Protein AF-A0A7S2X0P9-F1 (afdb_monomer_lite)

InterPro domains:
  IPR003609 PAN/Apple domain [PF14295] (9-65)

Foldseek 3Di:
DDKQKDFLFAFDFAFPCPPDFDFDPDPRRLLVVQVPDPQFFKKKAQCDCCAQPPPVGHHRGMGGGHDPCCVVRHTPGGDPSGRIMMIGDDDDPPDNPPPPPDPDDDDDDDDDDD

Organism: NCBI:txid1764295

Radius of gyration: 14.95 Å; chains: 1; bounding box: 37×34×38 Å

Secondary structure (DSSP, 8-state):
-EEEEEESEEE--EE-STT-PPB-SSHHHHHHHHHHSTT--EEEEE--TTTTTTTSS-TTBEEEEE-S-GGG--EEEESTT--EEEEEEE-TT---------------------

Sequence (114 aa):
RVCEVEYNANYEGELLSEGKVPFAESEGECCSLCRSTAGCNTWVYCGEKTGCGAPYYEYGQCYLKKQDYPENRKAYERGDGVYWTSGIVRESGYQITKKSYSDGAGGEMGREVL

Structure (mmCIF, N/CA/C/O backbone):
data_AF-A0A7S2X0P9-F1
#
_entry.id   AF-A0A7S2X0P9-F1
#
loop_
_atom_site.group_PDB
_atom_site.id
_atom_site.type_symbol
_atom_site.label_atom_id
_atom_site.label_alt_id
_atom_site.label_comp_id
_atom_site.label_asym_id
_atom_site.label_entity_id
_atom_site.label_seq_id
_atom_site.pdbx_PDB_ins_code
_atom_site.Cartn_x
_atom_site.Cartn_y
_atom_site.Cartn_z
_atom_site.occupancy
_atom_site.B_iso_or_equiv
_atom_site.auth_seq_id
_atom_site.auth_comp_id
_atom_site.auth_asym_id
_atom_site.auth_atom_id
_atom_site.pdbx_PDB_model_num
ATOM 1 N N . ARG A 1 1 ? -4.992 -7.238 15.109 1.00 81.69 1 ARG A N 1
ATOM 2 C CA . ARG A 1 1 ? -5.126 -6.718 13.732 1.00 81.69 1 ARG A CA 1
ATOM 3 C C . ARG A 1 1 ? -4.179 -7.447 12.792 1.00 81.69 1 ARG A C 1
ATOM 5 O O . ARG A 1 1 ? -3.046 -7.702 13.180 1.00 81.69 1 ARG A O 1
ATOM 12 N N . VAL A 1 2 ? -4.644 -7.774 11.593 1.00 87.44 2 VAL A N 1
ATOM 13 C CA . VAL A 1 2 ? -3.898 -8.394 10.483 1.00 87.44 2 VAL A CA 1
ATOM 14 C C . VAL A 1 2 ? -4.072 -7.528 9.235 1.00 87.44 2 VAL A C 1
ATOM 16 O O . VAL A 1 2 ? -4.958 -6.675 9.229 1.00 87.44 2 VAL A O 1
ATOM 19 N N . CYS A 1 3 ? -3.259 -7.721 8.197 1.00 91.62 3 CYS A N 1
ATOM 20 C CA . CYS A 1 3 ? -3.485 -7.056 6.915 1.00 91.62 3 CYS A CA 1
ATOM 21 C C . CYS A 1 3 ? -3.979 -8.049 5.874 1.00 91.62 3 CYS A C 1
ATOM 23 O O . CYS A 1 3 ? -3.368 -9.095 5.669 1.00 91.62 3 CYS A O 1
ATOM 25 N N . GLU A 1 4 ? -5.077 -7.699 5.213 1.00 92.06 4 GLU A N 1
ATOM 26 C CA . GLU A 1 4 ? -5.411 -8.291 3.925 1.00 92.06 4 GLU A CA 1
ATOM 27 C C . GLU A 1 4 ? -4.518 -7.649 2.865 1.00 92.06 4 GLU A C 1
ATOM 29 O O . GLU A 1 4 ? -4.445 -6.424 2.814 1.00 92.06 4 GLU A O 1
ATOM 34 N N . VAL A 1 5 ? -3.844 -8.468 2.057 1.00 93.94 5 VAL A N 1
ATOM 35 C CA . VAL A 1 5 ? -2.896 -8.028 1.026 1.00 93.94 5 VAL A CA 1
ATOM 36 C C . VAL A 1 5 ? -3.480 -8.320 -0.355 1.00 93.94 5 VAL A C 1
ATOM 38 O O . VAL A 1 5 ? -3.976 -9.422 -0.593 1.00 93.94 5 VAL A O 1
ATOM 41 N N . GLU A 1 6 ? -3.404 -7.345 -1.256 1.00 93.81 6 GLU A N 1
ATOM 42 C CA . GLU A 1 6 ? -3.704 -7.476 -2.682 1.00 93.81 6 GLU A CA 1
ATOM 43 C C . GLU A 1 6 ? -2.479 -7.007 -3.484 1.00 93.81 6 GLU A C 1
ATOM 45 O O . GLU A 1 6 ? -2.050 -5.858 -3.368 1.00 93.81 6 GLU A O 1
ATOM 50 N N . TYR A 1 7 ? -1.899 -7.910 -4.276 1.00 93.50 7 TYR A N 1
ATOM 51 C CA . TYR A 1 7 ? -0.829 -7.576 -5.218 1.00 93.50 7 TYR A CA 1
ATOM 52 C C . TYR A 1 7 ? -1.406 -6.894 -6.462 1.00 93.50 7 TYR A C 1
ATOM 54 O O . TYR A 1 7 ? -2.584 -7.063 -6.777 1.00 93.50 7 TYR A O 1
ATOM 62 N N . ASN A 1 8 ? -0.565 -6.143 -7.172 1.00 93.75 8 ASN A N 1
ATOM 63 C CA . ASN A 1 8 ? -0.919 -5.438 -8.404 1.00 93.75 8 ASN A CA 1
ATOM 64 C C . ASN A 1 8 ? -2.120 -4.492 -8.237 1.00 93.75 8 ASN A C 1
ATOM 66 O O . ASN A 1 8 ? -3.015 -4.437 -9.080 1.00 93.75 8 ASN A O 1
ATOM 70 N N . ALA A 1 9 ? -2.151 -3.749 -7.132 1.00 95.44 9 ALA A N 1
ATOM 71 C CA . ALA A 1 9 ? -3.209 -2.800 -6.819 1.00 95.44 9 ALA A CA 1
ATOM 72 C C . ALA A 1 9 ? -2.640 -1.553 -6.139 1.00 95.44 9 ALA A C 1
ATOM 74 O O . ALA A 1 9 ? -1.793 -1.653 -5.251 1.00 95.44 9 ALA A O 1
ATOM 75 N N . ASN A 1 10 ? -3.158 -0.385 -6.516 1.00 96.12 10 ASN A N 1
ATOM 76 C CA . ASN A 1 10 ? -2.875 0.910 -5.900 1.00 96.12 10 ASN A CA 1
ATOM 77 C C . ASN A 1 10 ? -4.155 1.434 -5.236 1.00 96.12 10 ASN A C 1
ATOM 79 O O . ASN A 1 10 ? -4.958 2.123 -5.870 1.00 96.12 10 ASN A O 1
ATOM 83 N N . TYR A 1 11 ? -4.388 1.059 -3.974 1.00 97.69 11 TYR A N 1
ATOM 84 C CA . TYR A 1 11 ? -5.596 1.458 -3.250 1.00 97.69 11 TYR A CA 1
ATOM 85 C C . TYR A 1 11 ? -5.705 2.978 -3.091 1.00 97.69 11 TYR A C 1
ATOM 87 O O . TYR A 1 11 ? -4.727 3.676 -2.808 1.00 97.69 11 TYR A O 1
ATOM 95 N N . GLU A 1 12 ? -6.924 3.488 -3.250 1.00 96.81 12 GLU A N 1
ATOM 96 C CA . GLU A 1 12 ? -7.271 4.883 -2.984 1.00 96.81 12 GLU A CA 1
ATOM 97 C C . GLU A 1 12 ? -7.142 5.213 -1.488 1.00 96.81 12 GLU A C 1
ATOM 99 O O . GLU A 1 12 ? -6.989 4.337 -0.638 1.00 96.81 12 GLU A O 1
ATOM 104 N N . GLY A 1 13 ? -7.261 6.494 -1.148 1.00 95.81 13 GLY A N 1
ATOM 105 C CA . GLY A 1 13 ? -7.371 6.953 0.233 1.00 95.81 13 GLY A CA 1
ATOM 106 C C . GLY A 1 13 ? -6.674 8.283 0.465 1.00 95.81 13 GLY A C 1
ATOM 107 O O . GLY A 1 13 ? -5.818 8.701 -0.316 1.00 95.81 13 GLY A O 1
ATOM 108 N N . GLU A 1 14 ? -7.047 8.929 1.562 1.00 96.06 14 GLU A N 1
ATOM 109 C CA . GLU A 1 14 ? -6.368 10.114 2.070 1.00 96.06 14 GLU A CA 1
ATOM 110 C C . GLU A 1 14 ? -4.976 9.719 2.568 1.00 96.06 14 GLU A C 1
ATOM 112 O O . GLU A 1 14 ? -4.848 8.796 3.374 1.00 96.06 14 GLU A O 1
ATOM 117 N N . LEU A 1 15 ? -3.934 10.393 2.080 1.00 95.81 15 LEU A N 1
ATOM 118 C CA . LEU A 1 15 ? -2.562 10.157 2.519 1.00 95.81 15 LEU A CA 1
ATOM 119 C C . LEU A 1 15 ? -2.349 10.752 3.915 1.00 95.81 15 LEU A C 1
ATOM 121 O O . LEU A 1 15 ? -2.540 11.946 4.113 1.00 95.81 15 LEU A O 1
ATOM 125 N N . LEU A 1 16 ? -1.886 9.936 4.860 1.00 94.69 16 LEU A N 1
ATOM 126 C CA . LEU A 1 16 ? -1.693 10.354 6.253 1.00 94.69 16 LEU A CA 1
ATOM 127 C C . LEU A 1 16 ? -0.305 10.935 6.539 1.00 94.69 16 LEU A C 1
ATOM 129 O O . LEU A 1 16 ? -0.061 11.443 7.627 1.00 94.69 16 LEU A O 1
ATOM 133 N N . SER A 1 17 ? 0.630 10.838 5.597 1.00 79.50 17 SER A N 1
ATOM 134 C CA . SER A 1 17 ? 2.048 11.069 5.868 1.00 79.50 17 SER A CA 1
ATOM 135 C C . SER A 1 17 ? 2.542 12.510 5.653 1.00 79.50 17 SER A C 1
ATOM 137 O O . SER A 1 17 ? 3.746 12.697 5.545 1.00 79.50 17 SER A O 1
ATOM 139 N N . GLU A 1 18 ? 1.670 13.528 5.571 1.00 75.00 18 GLU A N 1
ATOM 140 C CA . GLU A 1 18 ? 2.023 14.965 5.402 1.00 75.00 18 GLU A CA 1
ATOM 141 C C . GLU A 1 18 ? 3.222 15.235 4.451 1.00 75.00 18 GLU A C 1
ATOM 143 O O . GLU A 1 18 ? 4.106 16.046 4.722 1.00 75.00 18 GLU A O 1
ATOM 148 N N . GLY A 1 19 ? 3.303 14.511 3.329 1.00 68.44 19 GLY A N 1
ATOM 149 C CA . GLY A 1 19 ? 4.383 14.650 2.339 1.00 68.44 19 GLY A CA 1
ATOM 150 C C . GLY A 1 19 ? 5.698 13.911 2.646 1.00 68.44 19 GLY A C 1
ATOM 151 O O . GLY A 1 19 ? 6.577 13.879 1.790 1.00 68.44 19 GLY A O 1
ATOM 152 N N . LYS A 1 20 ? 5.843 13.259 3.805 1.00 86.06 20 LYS A N 1
ATOM 153 C CA . LYS A 1 20 ? 6.979 12.383 4.145 1.00 86.06 20 LYS A CA 1
ATOM 154 C C . LYS A 1 20 ? 6.570 10.918 4.090 1.00 86.06 20 LYS A C 1
ATOM 156 O O . LYS A 1 20 ? 6.198 10.326 5.097 1.00 86.06 20 LYS A O 1
ATOM 161 N N . VAL A 1 21 ? 6.627 10.337 2.898 1.00 93.12 21 VAL A N 1
ATOM 162 C CA . VAL A 1 21 ? 6.314 8.917 2.690 1.00 93.12 21 VAL A CA 1
ATOM 163 C C . VAL A 1 21 ? 7.384 8.058 3.382 1.00 93.12 21 VAL A C 1
ATOM 165 O O . VAL A 1 21 ? 8.563 8.207 3.054 1.00 93.12 21 VAL A O 1
ATOM 168 N N . PRO A 1 22 ? 7.026 7.198 4.354 1.00 96.00 22 PRO A N 1
ATOM 169 C CA . PRO A 1 22 ? 7.987 6.297 4.976 1.00 96.00 22 PRO A CA 1
ATOM 170 C C . PRO A 1 22 ? 8.449 5.216 3.996 1.00 96.00 22 PRO A C 1
ATOM 172 O O . PRO A 1 22 ? 7.765 4.899 3.022 1.00 96.00 22 PRO A O 1
ATOM 175 N N . PHE A 1 23 ? 9.598 4.618 4.295 1.00 96.38 23 PHE A N 1
ATOM 176 C CA . PHE A 1 23 ? 10.093 3.429 3.609 1.00 96.38 23 PHE A CA 1
ATOM 177 C C . PHE A 1 23 ? 9.885 2.192 4.484 1.00 96.38 23 PHE A C 1
ATOM 179 O O . PHE A 1 23 ? 9.878 2.287 5.711 1.00 96.38 23 PHE A O 1
ATOM 186 N N . ALA A 1 24 ? 9.712 1.049 3.835 1.00 96.50 24 ALA A N 1
ATOM 187 C CA . ALA A 1 24 ? 9.607 -0.269 4.438 1.00 96.50 24 ALA A CA 1
ATOM 188 C C . ALA A 1 24 ? 10.437 -1.272 3.622 1.00 96.50 24 ALA A C 1
ATOM 190 O O . ALA A 1 24 ? 10.533 -1.165 2.398 1.00 96.50 24 ALA A O 1
ATOM 191 N N . GLU A 1 25 ? 11.010 -2.276 4.278 1.00 95.38 25 GLU A N 1
ATOM 192 C CA . GLU A 1 25 ? 11.791 -3.330 3.622 1.00 95.38 25 GLU A CA 1
ATOM 193 C C . GLU A 1 25 ? 10.898 -4.394 2.964 1.00 95.38 25 GLU A C 1
ATOM 195 O O . GLU A 1 25 ? 11.364 -5.149 2.112 1.00 95.38 25 GLU A O 1
ATOM 200 N N . SER A 1 26 ? 9.615 -4.458 3.342 1.00 95.12 26 SER A N 1
ATOM 201 C CA . SER A 1 26 ? 8.627 -5.407 2.808 1.00 95.12 26 SER A CA 1
ATOM 202 C C . SER A 1 26 ? 7.185 -4.906 2.941 1.00 95.12 26 SER A C 1
ATOM 204 O O . SER A 1 26 ? 6.889 -3.991 3.719 1.00 95.12 26 SER A O 1
ATOM 206 N N . GLU A 1 27 ? 6.242 -5.572 2.267 1.00 94.81 27 GLU A N 1
ATOM 207 C CA . GLU A 1 27 ? 4.811 -5.309 2.433 1.00 94.81 27 GLU A CA 1
ATOM 208 C C . GLU A 1 27 ? 4.325 -5.608 3.864 1.00 94.81 27 GLU A C 1
ATOM 210 O O . GLU A 1 27 ? 3.439 -4.929 4.389 1.00 94.81 27 GLU A O 1
ATOM 215 N N . GLY A 1 28 ? 4.944 -6.584 4.539 1.00 95.12 28 GLY A N 1
ATOM 216 C CA . GLY A 1 28 ? 4.649 -6.925 5.932 1.00 95.12 28 GLY A CA 1
ATOM 217 C C . GLY A 1 28 ? 5.075 -5.828 6.911 1.00 95.12 28 GLY A C 1
ATOM 218 O O . GLY A 1 28 ? 4.377 -5.548 7.894 1.00 95.12 28 GLY A O 1
ATOM 219 N N . GLU A 1 29 ? 6.185 -5.154 6.623 1.00 97.00 29 GLU A N 1
ATOM 220 C CA . GLU A 1 29 ? 6.615 -3.988 7.387 1.00 97.00 29 GLU A CA 1
ATOM 221 C C . GLU A 1 29 ? 5.739 -2.767 7.086 1.00 97.00 29 GLU A C 1
ATOM 223 O O . GLU A 1 29 ? 5.299 -2.103 8.023 1.00 97.00 29 GLU A O 1
ATOM 228 N N . CYS A 1 30 ? 5.357 -2.530 5.826 1.00 97.88 30 CYS A N 1
ATOM 229 C CA . CYS A 1 30 ? 4.417 -1.457 5.483 1.00 97.88 30 CYS A CA 1
ATOM 230 C C . CYS A 1 30 ? 3.045 -1.647 6.168 1.00 97.88 30 CYS A C 1
ATOM 232 O O . CYS A 1 30 ? 2.480 -0.712 6.745 1.00 97.88 30 CYS A O 1
ATOM 234 N N . CYS A 1 31 ? 2.553 -2.889 6.232 1.00 96.94 31 CYS A N 1
ATOM 235 C CA . CYS A 1 31 ? 1.406 -3.261 7.061 1.00 96.94 31 CYS A CA 1
ATOM 236 C C . CYS A 1 31 ? 1.622 -2.918 8.546 1.00 96.94 31 CYS A C 1
ATOM 238 O O . CYS A 1 31 ? 0.721 -2.390 9.205 1.00 96.94 31 CYS A O 1
ATOM 240 N N . SER A 1 32 ? 2.802 -3.220 9.091 1.00 96.50 32 SER A N 1
ATOM 241 C CA . SER A 1 32 ? 3.131 -2.952 10.495 1.00 96.50 32 SER A CA 1
ATOM 242 C C . SER A 1 32 ? 3.167 -1.450 10.797 1.00 96.50 32 SER A C 1
ATOM 244 O O . SER A 1 32 ? 2.605 -1.035 11.811 1.00 96.50 32 SER A O 1
ATOM 246 N N . LEU A 1 33 ? 3.717 -0.640 9.886 1.00 97.00 33 LEU A N 1
ATOM 247 C CA . LEU A 1 33 ? 3.690 0.825 9.946 1.00 97.00 33 LEU A CA 1
ATOM 248 C C . LEU A 1 33 ? 2.261 1.376 9.920 1.00 97.00 33 LEU A C 1
ATOM 250 O O . LEU A 1 33 ? 1.913 2.240 10.724 1.00 97.00 33 LEU A O 1
ATOM 254 N N . CYS A 1 34 ? 1.391 0.852 9.054 1.00 97.12 34 CYS A N 1
ATOM 255 C CA . CYS A 1 34 ? -0.012 1.261 9.060 1.00 97.12 34 CYS A CA 1
ATOM 256 C C . CYS A 1 34 ? -0.694 0.896 10.385 1.00 97.12 34 CYS A C 1
ATOM 258 O O . CYS A 1 34 ? -1.386 1.713 10.982 1.00 97.12 34 CYS A O 1
ATOM 260 N N . ARG A 1 35 ? -0.447 -0.305 10.920 1.00 95.75 35 ARG A N 1
ATOM 261 C CA . ARG A 1 35 ? -1.023 -0.727 12.207 1.00 95.75 35 ARG A CA 1
ATOM 262 C C . ARG A 1 35 ? -0.587 0.138 13.392 1.00 95.75 35 ARG A C 1
ATOM 264 O O . ARG A 1 35 ? -1.352 0.221 14.353 1.00 95.75 35 ARG A O 1
ATOM 271 N N . SER A 1 36 ? 0.611 0.720 13.352 1.00 95.19 36 SER A N 1
ATOM 272 C CA . SER A 1 36 ? 1.118 1.625 14.391 1.00 95.19 36 SER A CA 1
ATOM 273 C C . SER A 1 36 ? 0.733 3.091 14.167 1.00 95.19 36 SER A C 1
ATOM 275 O O . SER A 1 36 ? 0.896 3.902 15.076 1.00 95.19 36 SER A O 1
ATOM 277 N N . THR A 1 37 ? 0.183 3.434 12.999 1.00 94.94 37 THR A N 1
ATOM 278 C CA . THR A 1 37 ? -0.168 4.809 12.633 1.00 94.94 37 THR A CA 1
ATOM 279 C C . THR A 1 37 ? -1.636 5.093 12.925 1.00 94.94 37 THR A C 1
ATOM 281 O O . THR A 1 37 ? -2.539 4.421 12.424 1.00 94.94 37 THR A O 1
ATOM 284 N N . ALA A 1 38 ? -1.896 6.120 13.736 1.00 94.56 38 ALA A N 1
ATOM 285 C CA . ALA A 1 38 ? -3.252 6.524 14.085 1.00 94.56 38 ALA A CA 1
ATOM 286 C C . ALA A 1 38 ? -4.064 6.889 12.828 1.00 94.56 38 ALA A C 1
ATOM 288 O O . ALA A 1 38 ? -3.616 7.656 11.983 1.00 94.56 38 ALA A O 1
ATOM 289 N N . GLY A 1 39 ? -5.268 6.325 12.704 1.00 94.94 39 GLY A N 1
ATOM 290 C CA . GLY A 1 39 ? -6.152 6.567 11.560 1.00 94.94 39 GLY A CA 1
ATOM 291 C C . GLY A 1 39 ? -5.812 5.782 10.290 1.00 94.94 39 GLY A C 1
ATOM 292 O O . GLY A 1 39 ? -6.643 5.758 9.384 1.00 94.94 39 GLY A O 1
ATOM 293 N N . CYS A 1 40 ? -4.664 5.098 10.223 1.00 97.06 40 CYS A N 1
ATOM 294 C CA . CYS A 1 40 ? -4.328 4.275 9.068 1.00 97.06 40 CYS A CA 1
ATOM 295 C C . CYS A 1 40 ? -5.153 2.989 9.065 1.00 97.06 40 CYS A C 1
ATOM 297 O O . CYS A 1 40 ? -5.193 2.238 10.044 1.00 97.06 40 CYS A O 1
ATOM 299 N N . ASN A 1 41 ? -5.819 2.736 7.944 1.00 97.12 41 ASN A N 1
ATOM 300 C CA . ASN A 1 41 ? -6.556 1.497 7.709 1.00 97.12 41 ASN A CA 1
ATOM 301 C C . ASN A 1 41 ? -6.254 0.873 6.345 1.00 97.12 41 ASN A C 1
ATOM 303 O O . ASN A 1 41 ? -6.679 -0.252 6.092 1.00 97.12 41 ASN A O 1
ATOM 307 N N . THR A 1 42 ? -5.496 1.573 5.504 1.00 97.62 42 THR A N 1
ATOM 308 C CA . THR A 1 42 ? -5.160 1.194 4.135 1.00 97.62 42 THR A CA 1
ATOM 309 C C . THR A 1 42 ? -3.705 1.567 3.880 1.00 97.62 42 THR A C 1
ATOM 311 O O . THR A 1 42 ? -3.244 2.603 4.349 1.00 97.62 42 THR A O 1
ATOM 314 N N . TRP A 1 43 ? -2.959 0.748 3.152 1.00 97.75 43 TRP A N 1
ATOM 315 C CA . TRP A 1 43 ? -1.573 1.044 2.797 1.00 97.75 43 TRP A CA 1
ATOM 316 C C . TRP A 1 43 ? -1.259 0.595 1.373 1.00 97.75 43 TRP A C 1
ATOM 318 O O . TRP A 1 43 ? -1.899 -0.319 0.855 1.00 97.75 43 TRP A O 1
ATOM 328 N N . VAL A 1 44 ? -0.280 1.252 0.748 1.00 97.56 44 VAL A N 1
ATOM 329 C CA . VAL A 1 44 ? 0.262 0.894 -0.570 1.00 97.56 44 VAL A CA 1
ATOM 330 C C . VAL A 1 44 ? 1.783 0.868 -0.478 1.00 97.56 44 VAL A C 1
ATOM 332 O O . VAL A 1 44 ? 2.389 1.831 -0.025 1.00 97.56 44 VAL A O 1
ATOM 335 N N . TYR A 1 45 ? 2.396 -0.227 -0.895 1.00 97.50 45 TYR A N 1
ATOM 336 C CA . TYR A 1 45 ? 3.826 -0.486 -0.849 1.00 97.50 45 TYR A CA 1
ATOM 337 C C . TYR A 1 45 ? 4.387 -0.619 -2.264 1.00 97.50 45 TYR A C 1
ATOM 339 O O . TYR A 1 45 ? 3.806 -1.325 -3.095 1.00 97.50 45 TYR A O 1
ATOM 347 N N . CYS A 1 46 ? 5.526 0.023 -2.529 1.00 96.25 46 CYS A N 1
ATOM 348 C CA . CYS A 1 46 ? 6.274 -0.200 -3.756 1.00 96.25 46 CYS A CA 1
ATOM 349 C C . CYS A 1 46 ? 7.321 -1.306 -3.585 1.00 96.25 46 CYS A C 1
ATOM 351 O O . CYS A 1 46 ? 8.394 -1.072 -3.033 1.00 96.25 46 CYS A O 1
ATOM 353 N N . GLY A 1 47 ? 7.016 -2.506 -4.08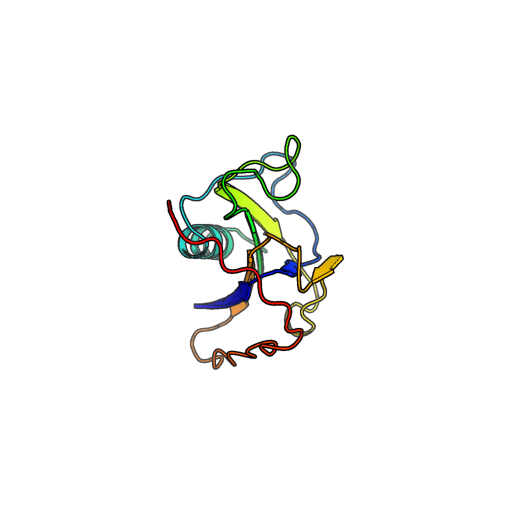6 1.00 90.06 47 GLY A N 1
ATOM 354 C CA . GLY A 1 47 ? 7.920 -3.662 -4.039 1.00 90.06 47 GLY A CA 1
ATOM 355 C C . GLY A 1 47 ? 8.802 -3.846 -5.278 1.00 90.06 47 GLY A C 1
ATOM 356 O O . GLY A 1 47 ? 9.610 -4.770 -5.306 1.00 90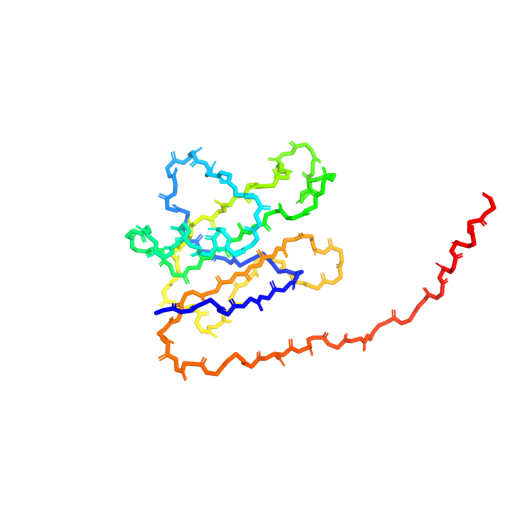.06 47 GLY A O 1
ATOM 357 N N . GLU A 1 48 ? 8.666 -2.999 -6.302 1.00 89.81 48 GLU A N 1
ATOM 358 C CA . GLU A 1 48 ? 9.432 -3.107 -7.550 1.00 89.81 48 GLU A CA 1
ATOM 359 C C . GLU A 1 48 ? 10.725 -2.283 -7.485 1.00 89.81 48 GLU A C 1
ATOM 361 O O . GLU A 1 48 ? 10.705 -1.088 -7.187 1.00 89.81 48 GLU A O 1
ATOM 366 N N . LYS A 1 49 ? 11.867 -2.918 -7.768 1.00 84.81 49 LYS A N 1
ATOM 367 C CA . LYS A 1 49 ? 13.203 -2.306 -7.677 1.00 84.81 49 LYS A CA 1
ATOM 368 C C . LYS A 1 49 ? 13.415 -1.226 -8.721 1.00 84.81 49 LYS A C 1
ATOM 370 O O . LYS A 1 49 ? 14.117 -0.254 -8.452 1.00 84.81 49 LYS A O 1
ATOM 375 N N . THR A 1 50 ? 12.802 -1.373 -9.893 1.00 82.62 50 THR A N 1
ATOM 376 C CA . THR A 1 50 ? 12.777 -0.309 -10.904 1.00 82.62 50 THR A CA 1
ATOM 377 C C . THR A 1 50 ? 11.722 0.759 -10.610 1.00 82.62 50 THR A C 1
ATOM 379 O O . THR A 1 50 ? 11.437 1.575 -11.479 1.00 82.62 50 THR A O 1
ATOM 382 N N . GLY A 1 51 ? 11.154 0.769 -9.399 1.00 76.81 51 GLY A N 1
ATOM 383 C CA . GLY A 1 51 ? 10.124 1.698 -8.958 1.00 76.81 51 GLY A CA 1
ATOM 384 C C . GLY A 1 51 ? 8.742 1.372 -9.518 1.00 76.81 51 GLY A C 1
ATOM 385 O O . GLY A 1 51 ? 8.588 0.725 -10.553 1.00 76.81 51 GLY A O 1
ATOM 386 N N . CYS A 1 52 ? 7.708 1.881 -8.858 1.00 88.56 52 CYS A N 1
ATOM 387 C CA . CYS A 1 52 ? 6.307 1.655 -9.224 1.00 88.56 52 CYS A CA 1
ATOM 388 C C . CYS A 1 52 ? 5.796 2.736 -10.189 1.00 88.56 52 CYS A C 1
ATOM 390 O O . CYS A 1 52 ? 4.705 3.277 -10.029 1.00 88.56 52 CYS A O 1
ATOM 392 N N . GLY A 1 53 ? 6.641 3.086 -11.164 1.00 81.38 53 GLY A N 1
ATOM 393 C CA . GLY A 1 53 ? 6.531 4.289 -11.996 1.00 81.38 53 GLY A CA 1
ATOM 394 C C . GLY A 1 53 ? 7.721 5.236 -11.808 1.00 81.38 53 GLY A C 1
ATOM 395 O O . GLY A 1 53 ? 7.539 6.443 -11.636 1.00 81.38 53 GLY A O 1
ATOM 396 N N . ALA A 1 54 ? 8.943 4.691 -11.780 1.00 64.69 54 ALA A N 1
ATOM 397 C CA . ALA A 1 54 ? 10.166 5.484 -11.676 1.00 64.69 54 ALA A CA 1
ATOM 398 C C . ALA A 1 54 ? 10.231 6.611 -12.732 1.00 64.69 54 ALA A C 1
ATOM 400 O O . ALA A 1 54 ? 9.710 6.459 -13.839 1.00 64.69 54 ALA A O 1
ATOM 401 N N . PRO A 1 55 ? 10.894 7.740 -12.417 1.00 72.62 55 PRO A N 1
ATOM 402 C CA . PRO A 1 55 ? 11.713 7.978 -11.222 1.00 72.62 55 PRO A CA 1
ATOM 403 C C . PRO A 1 55 ? 10.932 8.502 -10.007 1.00 72.62 55 PRO A C 1
ATOM 405 O O . PRO A 1 55 ? 11.541 8.814 -8.992 1.00 72.62 55 PRO A O 1
ATOM 408 N N . TYR A 1 56 ? 9.608 8.644 -10.100 1.00 83.75 56 TYR A N 1
ATOM 409 C CA . TYR A 1 56 ? 8.816 9.365 -9.095 1.00 83.75 56 TYR A CA 1
ATOM 410 C C . TYR A 1 56 ? 8.468 8.532 -7.860 1.00 83.75 56 TYR A C 1
ATOM 412 O O . TYR A 1 56 ? 8.202 9.093 -6.797 1.00 83.75 56 TYR A O 1
ATOM 420 N N . TYR A 1 57 ? 8.462 7.210 -8.020 1.00 90.25 57 TYR A N 1
ATOM 421 C CA . TYR A 1 57 ? 8.093 6.257 -6.986 1.00 90.25 57 TYR A CA 1
ATOM 422 C C . TYR A 1 57 ? 9.230 5.273 -6.766 1.00 90.25 57 TYR A C 1
ATOM 424 O O . TYR A 1 57 ? 9.570 4.488 -7.653 1.00 90.25 57 TYR A O 1
ATOM 432 N N . GLU A 1 58 ? 9.831 5.350 -5.589 1.00 92.44 58 GLU A N 1
ATOM 433 C CA . GLU A 1 58 ? 11.020 4.593 -5.228 1.00 92.44 58 GLU A CA 1
ATOM 434 C C . GLU A 1 58 ? 10.648 3.248 -4.603 1.00 92.44 58 GLU A C 1
ATOM 436 O O . GLU A 1 58 ? 9.659 3.121 -3.873 1.00 92.44 58 GLU A O 1
ATOM 441 N N . TYR A 1 59 ? 11.487 2.245 -4.862 1.00 93.06 59 TYR A N 1
ATOM 442 C CA . TYR A 1 59 ? 11.424 0.965 -4.169 1.00 93.06 59 TYR A CA 1
ATOM 443 C C . TYR A 1 59 ? 11.407 1.175 -2.652 1.00 93.06 59 TYR A C 1
ATOM 445 O O . TYR A 1 59 ? 12.206 1.934 -2.105 1.00 93.06 59 TYR A O 1
ATOM 453 N N . GLY A 1 60 ? 10.507 0.478 -1.970 1.00 95.19 60 GLY A N 1
ATOM 454 C CA . GLY A 1 60 ? 10.369 0.537 -0.524 1.00 95.19 60 GLY A CA 1
ATOM 455 C C . GLY A 1 60 ? 9.404 1.611 -0.021 1.00 95.19 60 GLY A C 1
ATOM 456 O O . GLY A 1 60 ? 9.024 1.554 1.147 1.00 95.19 60 GLY A O 1
ATOM 457 N N . GLN A 1 61 ? 8.963 2.566 -0.849 1.00 96.50 61 GLN A N 1
ATOM 458 C CA . GLN A 1 61 ? 8.002 3.579 -0.402 1.00 96.50 61 GLN A CA 1
ATOM 459 C C . GLN A 1 61 ? 6.689 2.941 0.071 1.00 96.50 61 GLN A C 1
ATOM 461 O O . GLN A 1 61 ? 6.115 2.075 -0.591 1.00 96.50 61 GLN A O 1
ATOM 466 N N . CYS A 1 62 ? 6.211 3.398 1.227 1.00 97.38 62 CYS A N 1
ATOM 467 C CA . CYS A 1 62 ? 5.032 2.900 1.921 1.00 97.38 62 CYS A CA 1
ATOM 468 C C . CYS A 1 62 ? 4.047 4.049 2.179 1.00 97.38 62 CYS A C 1
ATOM 470 O O . CYS A 1 62 ? 4.221 4.882 3.065 1.00 97.38 62 CYS A O 1
ATOM 472 N N . TYR A 1 63 ? 2.975 4.098 1.402 1.00 97.31 63 TYR A N 1
ATOM 473 C CA . TYR A 1 63 ? 1.936 5.114 1.491 1.00 97.31 63 TYR A CA 1
ATOM 474 C C . TYR A 1 63 ? 0.874 4.683 2.495 1.00 97.31 63 TYR A C 1
ATOM 476 O O . TYR A 1 63 ? 0.059 3.806 2.211 1.00 97.31 63 TYR A O 1
ATOM 484 N N . LEU A 1 64 ? 0.872 5.324 3.661 1.00 97.81 64 LEU A N 1
ATOM 485 C CA . LEU A 1 64 ? -0.099 5.090 4.727 1.00 97.81 64 LEU A CA 1
ATOM 486 C C . LEU A 1 64 ? -1.345 5.939 4.490 1.00 97.81 64 LEU A C 1
ATOM 488 O O . LEU A 1 64 ? -1.247 7.161 4.365 1.00 97.81 64 LEU A O 1
ATOM 492 N N . LYS A 1 65 ? -2.511 5.299 4.410 1.00 97.75 65 LYS A N 1
ATOM 493 C CA . LYS A 1 65 ? -3.750 5.939 3.974 1.00 97.75 65 LYS A CA 1
ATOM 494 C C . LYS A 1 65 ? -4.928 5.656 4.903 1.00 97.75 65 LYS A C 1
ATOM 496 O O . LYS A 1 65 ? -4.970 4.663 5.641 1.00 97.75 65 LYS A O 1
ATOM 501 N N . LYS A 1 66 ? -5.930 6.525 4.798 1.00 97.00 66 LYS A N 1
ATOM 502 C CA . LYS A 1 66 ? -7.263 6.332 5.361 1.00 97.00 66 LYS A CA 1
ATOM 503 C C . LYS A 1 66 ? -8.310 6.277 4.248 1.00 97.00 66 LYS A C 1
ATOM 505 O O . LYS A 1 66 ? -8.382 7.165 3.403 1.00 97.00 66 LYS A O 1
ATOM 510 N N . GLN A 1 67 ? -9.135 5.237 4.268 1.00 96.25 67 GLN A N 1
ATOM 511 C CA . GLN A 1 67 ? -10.370 5.137 3.489 1.00 96.25 67 GLN A CA 1
ATOM 512 C C . GLN A 1 67 ? -11.571 5.131 4.437 1.00 96.25 67 GLN A C 1
ATOM 514 O O . GLN A 1 67 ? -11.497 4.535 5.510 1.00 96.25 67 GLN A O 1
ATOM 519 N N . ASP A 1 68 ? -12.693 5.733 4.043 1.00 95.00 68 ASP A N 1
ATOM 520 C CA . ASP A 1 68 ? -13.932 5.651 4.834 1.00 95.00 68 ASP A CA 1
ATOM 521 C C . ASP A 1 68 ? -14.529 4.235 4.818 1.00 95.00 68 ASP A C 1
ATOM 523 O O . ASP A 1 68 ? -15.039 3.762 5.830 1.00 95.00 68 ASP A O 1
ATOM 527 N N . TYR A 1 69 ? -14.402 3.548 3.676 1.00 94.12 69 TYR A N 1
ATOM 528 C CA . TYR A 1 69 ? -14.976 2.224 3.407 1.00 94.12 69 TYR A CA 1
ATOM 529 C C . TYR A 1 69 ? -13.923 1.284 2.791 1.00 94.12 69 TYR A C 1
ATOM 531 O O . TYR A 1 69 ? -13.996 0.971 1.593 1.00 94.1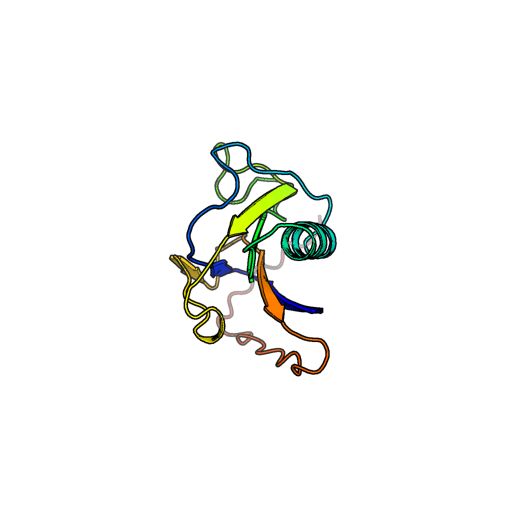2 69 TYR A O 1
ATOM 539 N N . PRO A 1 70 ? -12.888 0.879 3.553 1.00 92.62 70 PRO A N 1
ATOM 540 C CA . PRO A 1 70 ? -11.778 0.085 3.026 1.00 92.62 70 PRO A CA 1
ATOM 541 C C . PRO A 1 70 ? -12.221 -1.284 2.484 1.00 92.62 70 PRO A C 1
ATOM 543 O O . PRO A 1 70 ? -11.609 -1.829 1.570 1.00 92.62 70 PRO A O 1
ATOM 546 N N . GLU A 1 71 ? -13.329 -1.841 2.968 1.00 89.19 71 GLU A N 1
ATOM 547 C CA . GLU A 1 71 ? -13.912 -3.091 2.477 1.00 89.19 71 GLU A CA 1
ATOM 548 C C . GLU A 1 71 ? -14.282 -3.070 0.989 1.00 89.19 71 GLU A C 1
ATOM 550 O O . GLU A 1 71 ? -14.288 -4.130 0.361 1.00 89.19 71 GLU A O 1
ATOM 555 N N . ASN A 1 72 ? -14.514 -1.885 0.415 1.00 93.12 72 ASN A N 1
ATOM 556 C CA . ASN A 1 72 ? -14.810 -1.722 -1.007 1.00 93.12 72 ASN A CA 1
ATOM 557 C C . ASN A 1 72 ? -13.569 -1.840 -1.901 1.00 93.12 72 ASN A C 1
ATOM 559 O O . ASN A 1 72 ? -13.719 -1.937 -3.117 1.00 93.12 72 ASN A O 1
ATOM 563 N N . ARG A 1 73 ? -12.356 -1.818 -1.325 1.00 93.38 73 ARG A N 1
ATOM 564 C CA . ARG A 1 73 ? -11.077 -1.968 -2.048 1.00 93.38 73 ARG A CA 1
ATOM 565 C C . ARG A 1 73 ? -10.977 -1.049 -3.264 1.00 93.38 73 ARG A C 1
ATOM 567 O O . ARG A 1 73 ? -10.550 -1.466 -4.347 1.00 93.38 73 ARG A O 1
ATOM 574 N N . LYS A 1 74 ? -11.418 0.199 -3.107 1.00 95.94 74 LYS A N 1
ATOM 575 C CA . LYS A 1 74 ? -11.287 1.195 -4.169 1.00 95.94 74 LYS A CA 1
ATOM 576 C C . LYS A 1 74 ? -9.811 1.413 -4.477 1.00 95.94 74 LYS A C 1
ATOM 578 O O . LYS A 1 74 ? -8.999 1.509 -3.555 1.00 95.94 74 LYS A O 1
ATOM 583 N N . ALA A 1 75 ? -9.485 1.456 -5.760 1.00 96.31 75 ALA A N 1
ATOM 584 C CA . ALA A 1 75 ? -8.122 1.518 -6.255 1.00 96.31 75 ALA A CA 1
ATOM 585 C C . ALA A 1 75 ? -8.059 2.451 -7.461 1.00 96.31 75 ALA A C 1
ATOM 587 O O . ALA A 1 75 ? -8.930 2.379 -8.326 1.00 96.31 75 ALA A O 1
ATOM 588 N N . TYR A 1 76 ? -7.007 3.269 -7.526 1.00 95.25 76 TYR A N 1
ATOM 589 C CA . TYR A 1 76 ? -6.706 4.062 -8.714 1.00 95.25 76 TYR A CA 1
ATOM 590 C C . TYR A 1 76 ? -6.325 3.153 -9.887 1.00 95.25 76 TYR A C 1
ATOM 592 O O . TYR A 1 76 ? -6.697 3.420 -11.025 1.00 95.25 76 TYR A O 1
ATOM 600 N N . GLU A 1 77 ? -5.610 2.061 -9.595 1.00 93.94 77 GLU A N 1
ATOM 601 C CA . GLU A 1 77 ? -5.099 1.103 -10.577 1.00 93.94 77 GLU A CA 1
ATOM 602 C C . GLU A 1 77 ? -5.153 -0.321 -10.003 1.00 93.94 77 GLU A C 1
ATOM 604 O O . GLU A 1 77 ? -4.941 -0.520 -8.801 1.00 93.94 77 GLU A O 1
ATOM 609 N N . ARG A 1 78 ? -5.433 -1.315 -10.855 1.00 94.88 78 ARG A N 1
ATOM 610 C CA . ARG A 1 78 ? -5.447 -2.741 -10.501 1.00 94.88 78 ARG A CA 1
ATOM 611 C C . ARG A 1 78 ? -5.176 -3.618 -11.729 1.00 94.88 78 ARG A C 1
ATOM 613 O O . ARG A 1 78 ? -5.712 -3.328 -12.795 1.00 94.88 78 ARG A O 1
ATOM 620 N N . GLY A 1 79 ? -4.451 -4.722 -11.544 1.00 88.56 79 GLY A N 1
ATOM 621 C CA . GLY A 1 79 ? -4.250 -5.771 -12.550 1.00 88.56 79 GLY A CA 1
ATOM 622 C C . GLY A 1 79 ? -2.882 -5.723 -13.230 1.00 88.56 79 GLY A C 1
ATOM 623 O O . GLY A 1 79 ? -1.927 -5.161 -12.694 1.00 88.56 79 GLY A O 1
ATOM 624 N N . ASP A 1 80 ? -2.781 -6.341 -14.404 1.00 88.75 80 ASP A N 1
ATOM 625 C CA . ASP A 1 80 ? -1.518 -6.486 -15.132 1.00 88.75 80 ASP A CA 1
ATOM 626 C C . ASP A 1 80 ? -0.829 -5.136 -15.386 1.00 88.75 80 ASP A C 1
ATOM 628 O O . ASP A 1 80 ? -1.462 -4.142 -15.743 1.00 88.75 80 ASP A O 1
ATOM 632 N N . GLY A 1 81 ? 0.492 -5.101 -15.194 1.00 85.44 81 GLY A N 1
ATOM 633 C CA . GLY A 1 81 ? 1.299 -3.885 -15.342 1.00 85.44 81 GLY A CA 1
ATOM 634 C C . GLY A 1 81 ? 1.238 -2.918 -14.152 1.00 85.44 81 GLY A C 1
ATOM 635 O O . GLY A 1 81 ? 1.928 -1.900 -14.174 1.00 85.44 81 GLY A O 1
ATOM 636 N N . VAL A 1 82 ? 0.473 -3.228 -13.099 1.00 89.31 82 VAL A N 1
ATOM 637 C CA . VAL A 1 82 ? 0.469 -2.473 -11.837 1.00 89.31 82 VAL A CA 1
ATOM 638 C C . VAL A 1 82 ? 1.470 -3.102 -10.873 1.00 89.31 82 VAL A C 1
ATOM 640 O O . VAL A 1 82 ? 1.316 -4.254 -10.485 1.00 89.31 82 VAL A O 1
ATOM 643 N N . TYR A 1 83 ? 2.484 -2.354 -10.443 1.00 91.75 83 TYR A N 1
ATOM 644 C CA . TYR A 1 83 ? 3.579 -2.882 -9.605 1.00 91.75 83 TYR A CA 1
ATOM 645 C C . TYR A 1 83 ? 3.423 -2.598 -8.103 1.00 91.75 83 TYR A C 1
ATOM 647 O O . TYR A 1 83 ? 4.292 -2.918 -7.294 1.00 91.75 83 TYR A O 1
ATOM 655 N N . TRP A 1 84 ? 2.303 -1.989 -7.724 1.00 95.31 84 TRP A N 1
ATOM 656 C CA . TRP A 1 84 ? 1.967 -1.677 -6.342 1.00 95.31 84 TRP A CA 1
ATOM 657 C C . TRP A 1 84 ? 1.408 -2.900 -5.609 1.00 95.31 84 TRP A C 1
ATOM 659 O O . TRP A 1 84 ? 0.596 -3.646 -6.159 1.00 95.31 84 TRP A O 1
ATOM 669 N N . THR A 1 85 ? 1.778 -3.061 -4.341 1.00 96.19 85 THR A N 1
ATOM 670 C CA . THR A 1 85 ? 1.129 -3.999 -3.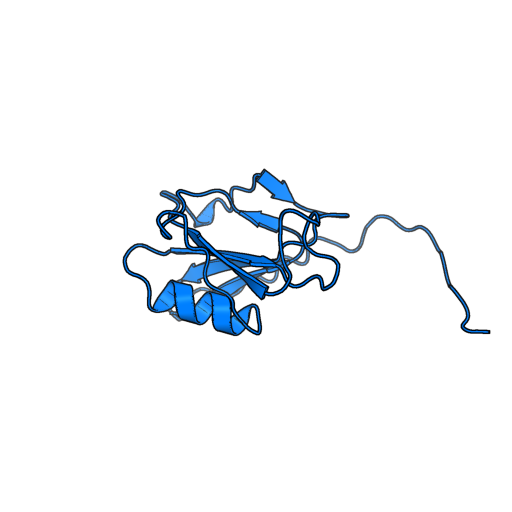414 1.00 96.19 85 THR A CA 1
ATOM 671 C C . THR A 1 85 ? 0.326 -3.196 -2.411 1.00 96.19 85 THR A C 1
ATOM 673 O O . THR A 1 85 ? 0.876 -2.334 -1.735 1.00 96.19 85 THR A O 1
ATOM 676 N N . SER A 1 86 ? -0.962 -3.472 -2.272 1.00 97.19 86 SER A N 1
ATOM 677 C CA . SER A 1 86 ? -1.819 -2.766 -1.324 1.00 97.19 86 SER A CA 1
ATOM 678 C C . SER A 1 86 ? -2.303 -3.671 -0.204 1.00 97.19 86 SER A C 1
ATOM 680 O O . SER A 1 86 ? -2.336 -4.896 -0.327 1.00 97.19 86 SER A O 1
ATOM 682 N N . GLY A 1 87 ? -2.761 -3.066 0.887 1.00 96.25 87 GLY A N 1
ATOM 683 C CA . GLY A 1 87 ? -3.471 -3.811 1.906 1.00 96.25 87 GLY A CA 1
ATOM 684 C C . GLY A 1 87 ? -4.376 -2.983 2.795 1.00 96.25 87 GLY A C 1
ATOM 685 O O . GLY A 1 87 ? -4.323 -1.756 2.827 1.00 96.25 87 GLY A O 1
ATOM 686 N N . ILE A 1 88 ? -5.236 -3.696 3.519 1.00 96.38 88 ILE A N 1
ATOM 687 C CA . ILE A 1 88 ? -6.195 -3.137 4.473 1.00 96.38 88 ILE A CA 1
ATOM 688 C C . ILE A 1 88 ? -5.936 -3.745 5.841 1.00 96.38 88 ILE A C 1
ATOM 690 O O . ILE A 1 88 ? -5.857 -4.967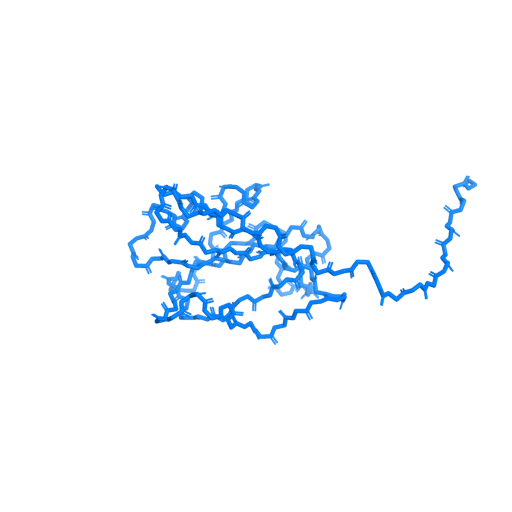 5.985 1.00 96.38 88 ILE A O 1
ATOM 694 N N . VAL A 1 89 ? -5.868 -2.900 6.864 1.00 95.00 89 VAL A N 1
ATOM 695 C CA . VAL A 1 89 ? -5.782 -3.334 8.258 1.00 95.00 89 VAL A CA 1
ATOM 696 C C . VAL A 1 89 ? -7.161 -3.803 8.724 1.00 95.00 89 VAL A C 1
ATOM 698 O O . VAL A 1 89 ? -8.134 -3.054 8.702 1.00 95.00 89 VAL A O 1
ATOM 701 N N . ARG A 1 90 ? -7.248 -5.052 9.180 1.00 88.31 90 ARG A N 1
ATOM 702 C CA . ARG A 1 90 ? -8.463 -5.682 9.713 1.00 88.31 90 ARG A CA 1
ATOM 703 C C . ARG A 1 90 ? -8.245 -6.162 11.138 1.00 88.31 90 ARG A C 1
ATOM 705 O O . ARG A 1 90 ? -7.112 -6.384 11.571 1.00 88.31 90 ARG A O 1
ATOM 712 N N . GLU A 1 91 ? -9.330 -6.382 11.872 1.00 82.94 91 GLU A N 1
ATOM 713 C CA . GLU A 1 91 ? -9.254 -7.096 13.146 1.00 82.94 91 GLU A CA 1
ATOM 714 C C . GLU A 1 91 ? -8.869 -8.569 12.941 1.00 82.94 91 GLU A C 1
ATOM 716 O O . GLU A 1 91 ? -9.144 -9.176 11.903 1.00 82.94 91 GLU A O 1
ATOM 721 N N . SER A 1 92 ? -8.164 -9.138 13.922 1.00 68.75 92 SER A N 1
ATOM 722 C CA . SER A 1 92 ? -7.715 -10.533 13.858 1.00 68.75 92 SER A CA 1
ATOM 723 C C . SER A 1 92 ? -8.940 -11.455 13.924 1.00 68.75 92 SER A C 1
ATOM 725 O O . SER A 1 92 ? -9.644 -11.447 14.926 1.00 68.75 92 SER A O 1
ATOM 727 N N . GLY A 1 93 ? -9.211 -12.207 12.853 1.00 61.81 93 GLY A N 1
ATOM 728 C CA . GLY A 1 93 ? -10.432 -13.016 12.696 1.00 61.81 93 GLY A CA 1
ATOM 729 C C . GLY A 1 93 ? -11.177 -12.760 11.382 1.00 61.81 93 GLY A C 1
ATOM 730 O O . GLY A 1 93 ? -12.009 -13.572 10.986 1.00 61.81 93 GLY A O 1
ATOM 731 N N . TYR A 1 94 ? -10.838 -11.683 10.663 1.00 58.19 94 TYR A N 1
ATOM 732 C CA . TYR A 1 94 ? -11.263 -11.514 9.276 1.00 58.19 94 TYR A CA 1
ATOM 733 C C . TYR A 1 94 ? -10.518 -12.529 8.399 1.00 58.19 94 TYR A C 1
ATOM 735 O O . TYR A 1 94 ? -9.285 -12.521 8.352 1.00 58.19 94 TYR A O 1
ATOM 743 N N . GLN A 1 95 ? -11.246 -13.445 7.752 1.00 51.69 95 GLN A N 1
ATOM 744 C CA . GLN A 1 95 ? -10.634 -14.423 6.854 1.00 51.69 95 GLN A CA 1
ATOM 745 C C . GLN A 1 95 ? -9.978 -13.678 5.689 1.00 51.69 95 GLN A C 1
ATOM 747 O O . GLN A 1 95 ? -10.643 -12.917 4.988 1.00 51.69 95 GLN A O 1
ATOM 752 N N . ILE A 1 96 ? -8.676 -13.902 5.484 1.00 50.44 96 ILE A N 1
ATOM 753 C CA . ILE A 1 96 ? -7.982 -13.516 4.255 1.00 50.44 96 ILE A CA 1
ATOM 754 C C . ILE A 1 96 ? -8.644 -14.325 3.139 1.00 50.44 96 ILE A C 1
ATOM 756 O O . ILE A 1 96 ? -8.263 -15.463 2.864 1.00 50.44 96 ILE A O 1
ATOM 760 N N . THR A 1 97 ? -9.675 -13.778 2.504 1.00 44.19 97 THR A N 1
ATOM 761 C CA . THR A 1 97 ? -10.082 -14.274 1.199 1.00 44.19 97 THR A CA 1
ATOM 762 C C . THR A 1 97 ? -8.938 -13.930 0.265 1.00 44.19 97 THR A C 1
ATOM 764 O O . THR A 1 97 ? -8.871 -12.809 -0.234 1.00 44.19 97 THR A O 1
ATOM 767 N N . LYS A 1 98 ? -8.024 -14.879 0.032 1.00 39.19 98 LYS A N 1
ATOM 768 C CA . LYS A 1 98 ? -7.217 -14.880 -1.187 1.00 39.19 98 LYS A CA 1
ATOM 769 C C . LYS A 1 98 ? -8.221 -14.897 -2.340 1.00 39.19 98 LYS A C 1
ATOM 771 O O . LYS A 1 98 ? -8.640 -15.958 -2.788 1.00 39.19 98 LYS A O 1
ATOM 776 N N . LYS A 1 99 ? -8.663 -13.726 -2.799 1.00 41.72 99 LYS A N 1
ATOM 777 C CA . LYS A 1 99 ? -9.112 -13.608 -4.175 1.00 41.72 99 LYS A CA 1
ATOM 778 C C . LYS A 1 99 ? -7.826 -13.607 -4.976 1.00 41.72 99 LYS A C 1
ATOM 780 O O . LYS A 1 99 ? -7.189 -12.576 -5.138 1.00 41.72 99 LYS A O 1
ATOM 785 N N . SER A 1 100 ? -7.410 -14.799 -5.384 1.00 38.56 100 SER A N 1
ATOM 786 C CA . SER A 1 100 ? -6.611 -14.953 -6.587 1.00 38.56 100 SER A CA 1
ATOM 787 C C . SER A 1 100 ? -7.397 -14.258 -7.695 1.00 38.56 100 SER A C 1
ATOM 789 O O . SER A 1 100 ? -8.373 -14.815 -8.200 1.00 38.56 100 SER A O 1
ATOM 791 N N . TYR A 1 101 ? -7.057 -13.005 -7.993 1.00 38.88 101 TYR A N 1
ATOM 792 C CA . TYR A 1 101 ? -7.365 -12.486 -9.312 1.00 38.88 101 TYR A CA 1
ATOM 793 C C . TYR A 1 101 ? -6.596 -13.383 -10.278 1.00 38.88 101 TYR A C 1
ATOM 795 O O . TYR A 1 101 ? -5.413 -13.658 -10.100 1.00 38.88 101 TYR A O 1
ATOM 803 N N . SER A 1 102 ? -7.389 -14.010 -11.130 1.00 38.44 102 SER A N 1
ATOM 804 C CA . SER A 1 102 ? -7.090 -15.166 -11.955 1.00 38.44 102 SER A CA 1
ATOM 805 C C . SER A 1 102 ? -5.851 -14.975 -12.820 1.00 38.44 102 SER A C 1
ATOM 807 O O . SER A 1 102 ? -5.759 -13.970 -13.523 1.00 38.44 102 SER A O 1
ATOM 809 N N . ASP A 1 103 ? -5.009 -16.010 -12.873 1.00 40.00 103 ASP A N 1
ATOM 810 C CA . ASP A 1 103 ? -4.284 -16.364 -14.095 1.00 40.00 103 ASP A CA 1
ATOM 811 C C . ASP A 1 103 ? -5.250 -16.239 -15.282 1.00 40.00 103 ASP A C 1
ATOM 813 O O . ASP A 1 103 ? -6.286 -16.915 -15.303 1.00 40.00 103 ASP A O 1
ATOM 817 N N . GLY A 1 104 ? -4.975 -15.355 -16.246 1.00 34.00 104 GLY A N 1
ATOM 818 C CA . GLY A 1 104 ? -5.937 -15.186 -17.331 1.00 34.00 104 GLY A CA 1
ATOM 819 C C . GLY A 1 104 ? -5.688 -14.146 -18.416 1.00 34.00 104 GLY A C 1
ATOM 820 O O . GLY A 1 104 ? -6.656 -13.523 -18.835 1.00 34.00 104 GLY A O 1
ATOM 821 N N . ALA A 1 105 ? -4.470 -14.028 -18.948 1.00 35.94 105 ALA A N 1
ATOM 822 C CA . ALA A 1 105 ? -4.271 -13.767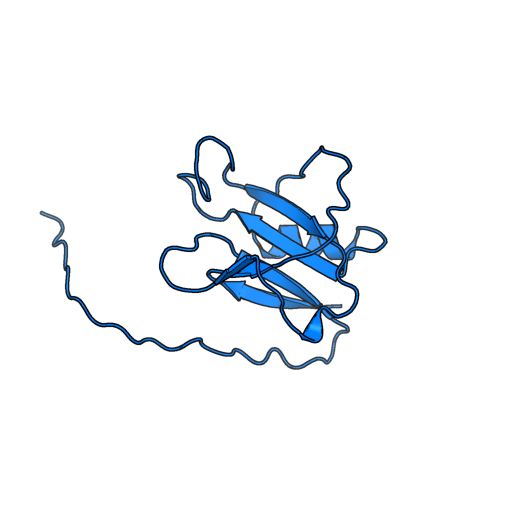 -20.379 1.00 35.94 105 ALA A CA 1
ATOM 823 C C . ALA A 1 105 ? -2.901 -14.309 -20.808 1.00 35.94 105 ALA A C 1
ATOM 825 O O . ALA A 1 105 ? -1.858 -13.728 -20.528 1.00 35.94 105 ALA A O 1
ATOM 826 N N . GLY A 1 106 ? -2.912 -15.479 -21.446 1.00 36.56 106 GLY A N 1
ATOM 827 C CA . GLY A 1 106 ? -1.716 -16.124 -21.963 1.00 36.56 106 GLY A CA 1
ATOM 828 C C . GLY A 1 106 ? -1.015 -15.302 -23.044 1.00 36.56 106 GLY A C 1
ATOM 829 O O . GLY A 1 106 ? -1.643 -14.666 -23.888 1.00 36.56 106 GLY A O 1
ATOM 830 N N . GLY A 1 107 ? 0.306 -15.402 -23.031 1.00 28.53 107 GLY A N 1
ATOM 831 C CA . GLY A 1 107 ? 1.197 -14.979 -24.094 1.00 28.53 107 GLY A CA 1
ATOM 832 C C . GLY A 1 107 ? 2.596 -15.432 -23.722 1.00 28.53 107 GLY A C 1
ATOM 833 O O . GLY A 1 107 ? 3.281 -14.765 -22.956 1.00 28.53 107 GLY A O 1
ATOM 834 N N . GLU A 1 108 ? 2.972 -16.616 -24.195 1.00 43.91 108 GLU A N 1
ATOM 835 C CA . GLU A 1 108 ? 4.313 -17.174 -24.072 1.00 43.91 108 GLU A CA 1
ATOM 836 C C . GLU A 1 108 ? 5.381 -16.120 -24.390 1.00 43.91 108 GLU A C 1
ATOM 838 O O . GLU A 1 108 ? 5.441 -15.608 -25.503 1.00 43.91 108 GLU A O 1
ATOM 843 N N . MET A 1 109 ? 6.277 -15.851 -23.445 1.00 40.25 109 MET A N 1
ATOM 844 C CA . MET A 1 109 ? 7.661 -15.521 -23.767 1.00 40.25 109 MET A CA 1
ATOM 845 C C . MET A 1 109 ? 8.548 -16.175 -22.719 1.00 40.25 109 MET A C 1
ATOM 847 O O . MET A 1 109 ? 8.915 -15.583 -21.705 1.00 40.25 109 MET A O 1
ATOM 851 N N . GLY A 1 110 ? 8.909 -17.428 -22.991 1.00 38.47 110 GLY A N 1
ATOM 852 C CA . GLY A 1 110 ? 10.166 -17.942 -22.484 1.00 38.47 110 GLY A CA 1
ATOM 853 C C . GLY A 1 110 ? 11.286 -17.020 -22.962 1.00 38.47 110 GLY A C 1
ATOM 854 O O . GLY A 1 110 ? 11.438 -16.782 -24.158 1.00 38.47 110 GLY A O 1
ATOM 855 N N . ARG A 1 111 ? 12.087 -16.503 -22.034 1.00 32.00 111 ARG A N 1
ATOM 856 C CA . ARG A 1 111 ? 13.497 -16.277 -22.332 1.00 32.00 111 ARG A CA 1
ATOM 857 C C . ARG A 1 111 ? 14.257 -17.401 -21.669 1.00 32.00 111 ARG A C 1
ATOM 859 O O . ARG A 1 111 ? 14.479 -17.391 -20.461 1.00 32.00 111 ARG A O 1
ATOM 866 N N . GLU A 1 112 ? 14.618 -18.373 -22.497 1.00 35.78 112 GLU A N 1
ATOM 867 C CA . GLU A 1 112 ? 15.779 -19.202 -22.240 1.00 35.78 112 GLU A CA 1
ATOM 868 C C . GLU A 1 112 ? 16.951 -18.285 -21.887 1.00 35.78 112 GLU A C 1
ATOM 870 O O . GLU A 1 112 ? 17.245 -17.292 -22.563 1.00 35.78 112 GLU A O 1
ATOM 875 N N . VAL A 1 113 ? 17.571 -18.616 -20.764 1.00 37.12 113 VAL A N 1
ATOM 876 C CA . VAL A 1 113 ? 18.889 -18.131 -20.403 1.00 37.12 113 VAL A CA 1
ATOM 877 C C . VAL A 1 113 ? 19.854 -18.876 -21.322 1.00 37.12 113 VAL A C 1
ATOM 879 O O . VAL A 1 113 ? 20.094 -20.066 -21.120 1.00 37.12 113 VAL A O 1
ATOM 882 N N . LEU A 1 114 ? 20.330 -18.192 -22.363 1.00 41.47 114 LEU A N 1
ATOM 883 C CA . LEU A 1 114 ? 21.623 -18.499 -22.974 1.00 41.47 114 LEU A CA 1
ATOM 884 C C . LEU A 1 114 ? 22.710 -17.771 -22.185 1.00 41.47 114 LEU A C 1
ATOM 886 O O . LEU A 1 114 ? 22.499 -16.569 -21.894 1.00 41.47 114 LEU A O 1
#

pLDDT: mean 82.22, std 21.31, range [28.53, 97.88]